Protein AF-A0A5N5F0L1-F1 (afdb_monomer_lite)

Foldseek 3Di:
DFLLVLLVVLLVVLVCCLVPPDDDPVVNVVSVVVNVVSVVVNVLVVVCVVPPDPPPVSVVVSVVSSVVSVVSVVVD

Secondary structure (DSSP, 8-state):
--HHHHHHHHHHHHHHHHHHS---TTTHHHHHHHHHHHHHHHHHHHHHHHS----HHHHHHHHHHHHHHHHHHTT-

Structure (mmCIF, N/CA/C/O backbone):
data_AF-A0A5N5F0L1-F1
#
_entry.id   AF-A0A5N5F0L1-F1
#
loop_
_atom_site.group_PDB
_atom_site.id
_atom_site.type_symbol
_atom_site.label_atom_id
_atom_site.label_alt_id
_atom_site.label_comp_id
_atom_site.label_asym_id
_atom_site.label_entity_id
_atom_site.label_seq_id
_atom_site.pdbx_PDB_ins_code
_atom_site.Cartn_x
_atom_site.Cartn_y
_atom_site.Cartn_z
_atom_site.occupancy
_atom_site.B_iso_or_equiv
_atom_site.auth_seq_id
_atom_site.auth_comp_id
_atom_site.auth_asym_id
_atom_site.auth_atom_id
_atom_site.pdbx_PDB_model_num
ATOM 1 N N . MET A 1 1 ? -1.564 -10.340 11.016 1.00 68.56 1 MET A N 1
ATOM 2 C CA . MET A 1 1 ? -1.054 -8.971 10.765 1.00 68.56 1 MET A CA 1
ATOM 3 C C . MET A 1 1 ? -2.229 -7.996 10.825 1.00 68.56 1 MET A C 1
ATOM 5 O O . MET A 1 1 ? -3.295 -8.379 10.365 1.00 68.56 1 MET A O 1
ATOM 9 N N . SER A 1 2 ? -2.104 -6.807 11.432 1.00 84.56 2 SER A N 1
ATOM 10 C CA . SER A 1 2 ? -3.200 -5.816 11.425 1.00 84.56 2 SER A CA 1
ATOM 11 C C . SER A 1 2 ? -3.300 -5.125 10.060 1.00 84.56 2 SER A C 1
ATOM 13 O O . SER A 1 2 ? -2.328 -5.124 9.302 1.00 84.56 2 SER A O 1
ATOM 15 N N . ALA A 1 3 ? -4.451 -4.516 9.752 1.00 84.62 3 ALA A N 1
ATOM 16 C CA . ALA A 1 3 ? -4.627 -3.741 8.520 1.00 84.62 3 ALA A CA 1
ATOM 17 C C . ALA A 1 3 ? -3.577 -2.620 8.410 1.00 84.62 3 ALA A C 1
ATOM 19 O O . ALA A 1 3 ? -2.993 -2.412 7.352 1.00 84.62 3 ALA A O 1
ATOM 20 N N . GLN A 1 4 ? -3.265 -1.961 9.530 1.00 86.69 4 GLN A N 1
ATOM 21 C CA . GLN A 1 4 ? -2.281 -0.881 9.592 1.00 86.69 4 GLN A CA 1
ATOM 22 C C . GLN A 1 4 ? -0.864 -1.357 9.261 1.00 86.69 4 GLN A C 1
ATOM 24 O O . GLN A 1 4 ? -0.152 -0.702 8.498 1.00 86.69 4 GLN A O 1
ATOM 29 N N . THR A 1 5 ? -0.461 -2.512 9.798 1.00 89.69 5 THR A N 1
ATOM 30 C CA . THR A 1 5 ? 0.841 -3.110 9.488 1.00 89.69 5 THR A CA 1
ATOM 31 C C . THR A 1 5 ? 0.907 -3.567 8.031 1.00 89.69 5 THR A C 1
ATOM 33 O O . THR A 1 5 ? 1.897 -3.276 7.365 1.00 89.69 5 THR A O 1
ATOM 36 N N . ALA A 1 6 ? -0.147 -4.210 7.515 1.00 88.69 6 ALA A N 1
ATOM 37 C CA . ALA A 1 6 ? -0.193 -4.676 6.128 1.00 88.69 6 ALA A CA 1
ATOM 38 C C . ALA A 1 6 ? -0.123 -3.506 5.131 1.00 88.69 6 ALA A C 1
ATOM 40 O O . ALA A 1 6 ? 0.734 -3.486 4.251 1.00 88.69 6 ALA A O 1
ATOM 41 N N . VAL A 1 7 ? -0.953 -2.472 5.314 1.00 91.00 7 VAL A N 1
ATOM 42 C CA . VAL A 1 7 ? -0.930 -1.267 4.467 1.00 91.00 7 VAL A CA 1
ATOM 43 C C . VAL A 1 7 ? 0.421 -0.558 4.551 1.00 91.00 7 VAL A C 1
ATOM 45 O O . VAL A 1 7 ? 0.932 -0.108 3.527 1.00 91.00 7 VAL A O 1
ATOM 48 N N . GLY A 1 8 ? 1.024 -0.475 5.742 1.00 93.38 8 GLY A N 1
ATOM 49 C CA . GLY A 1 8 ? 2.363 0.090 5.921 1.00 93.38 8 GLY A CA 1
ATOM 50 C C . GLY A 1 8 ? 3.430 -0.662 5.122 1.00 93.38 8 GLY A C 1
ATOM 51 O O . GLY A 1 8 ? 4.199 -0.032 4.397 1.00 93.38 8 GLY A O 1
ATOM 52 N N . PHE A 1 9 ? 3.423 -1.994 5.197 1.00 92.19 9 PHE A N 1
ATOM 53 C CA . PHE A 1 9 ? 4.344 -2.849 4.451 1.00 92.19 9 PHE A CA 1
ATOM 54 C C . PHE A 1 9 ? 4.187 -2.674 2.936 1.00 92.19 9 PHE A C 1
ATOM 56 O O . PHE A 1 9 ? 5.155 -2.367 2.239 1.00 92.19 9 PHE A O 1
ATOM 63 N N . VAL A 1 10 ? 2.962 -2.788 2.416 1.00 93.31 10 VAL A N 1
ATOM 64 C CA . VAL A 1 10 ? 2.703 -2.636 0.975 1.00 93.31 10 VAL A CA 1
ATOM 65 C C . VAL A 1 10 ? 3.076 -1.227 0.501 1.00 93.31 10 VAL A C 1
ATOM 67 O O . VAL A 1 10 ? 3.666 -1.067 -0.568 1.00 93.31 10 VAL A O 1
ATOM 70 N N . LEU A 1 11 ? 2.799 -0.191 1.300 1.00 95.12 11 LEU A N 1
ATOM 71 C CA . LEU A 1 11 ? 3.163 1.187 0.971 1.00 95.12 11 LEU A CA 1
ATOM 72 C C . LEU A 1 11 ? 4.682 1.368 0.835 1.00 95.12 11 LEU A C 1
ATOM 74 O O . LEU A 1 11 ? 5.130 2.033 -0.103 1.00 95.12 11 LEU A O 1
ATOM 78 N N . GLU A 1 12 ? 5.463 0.772 1.737 1.00 95.06 12 GLU A N 1
ATOM 79 C CA . GLU A 1 12 ? 6.927 0.783 1.672 1.00 95.06 12 GLU A CA 1
ATOM 80 C C . GLU A 1 12 ? 7.429 0.064 0.415 1.00 95.06 12 GLU A C 1
ATOM 82 O O . GLU A 1 12 ? 8.224 0.625 -0.341 1.00 95.06 12 GLU A O 1
ATOM 87 N N . ARG A 1 13 ? 6.890 -1.124 0.113 1.00 94.69 13 ARG A N 1
ATOM 88 C CA . ARG A 1 13 ? 7.246 -1.897 -1.089 1.00 94.69 13 ARG A CA 1
ATOM 89 C C . ARG A 1 13 ? 6.943 -1.135 -2.377 1.00 94.69 13 ARG A C 1
ATOM 91 O O . ARG A 1 13 ? 7.789 -1.062 -3.267 1.00 94.69 13 ARG A O 1
ATOM 98 N N . VAL A 1 14 ? 5.768 -0.515 -2.473 1.00 94.75 14 VAL A N 1
ATOM 99 C CA . VAL A 1 14 ? 5.385 0.304 -3.633 1.00 94.75 14 VAL A CA 1
ATOM 100 C C . VAL A 1 14 ? 6.295 1.528 -3.769 1.00 94.75 14 VAL A C 1
ATOM 102 O O . VAL A 1 14 ? 6.681 1.883 -4.886 1.00 94.75 14 VAL A O 1
ATOM 105 N N . ALA A 1 15 ? 6.661 2.176 -2.659 1.00 94.00 15 ALA A N 1
ATOM 106 C CA . ALA A 1 15 ? 7.597 3.299 -2.676 1.00 94.00 15 ALA A CA 1
ATOM 107 C C . ALA A 1 15 ? 8.990 2.870 -3.165 1.00 94.00 15 ALA A C 1
ATOM 109 O O . ALA A 1 15 ? 9.581 3.557 -4.000 1.00 94.00 15 ALA A O 1
ATOM 110 N N . ASP A 1 16 ? 9.464 1.712 -2.712 1.00 95.69 16 ASP A N 1
ATOM 111 C CA . ASP A 1 16 ? 10.725 1.113 -3.132 1.00 95.69 16 ASP A CA 1
ATOM 112 C C . ASP A 1 16 ? 10.743 0.785 -4.626 1.00 95.69 16 ASP A C 1
ATOM 114 O O . ASP A 1 16 ? 11.681 1.166 -5.328 1.00 95.69 16 ASP A O 1
ATOM 118 N N . VAL A 1 17 ? 9.689 0.146 -5.141 1.00 93.94 17 VAL A N 1
ATOM 119 C CA . VAL A 1 17 ? 9.551 -0.157 -6.574 1.00 93.94 17 VAL A CA 1
ATOM 120 C C . VAL A 1 17 ? 9.574 1.129 -7.401 1.00 93.94 17 VAL A C 1
ATOM 122 O O . VAL A 1 17 ? 10.307 1.219 -8.382 1.00 93.94 17 VAL A O 1
ATOM 125 N N . LEU A 1 18 ? 8.833 2.159 -6.981 1.00 93.94 18 LEU A N 1
ATOM 126 C CA . LEU A 1 18 ? 8.802 3.457 -7.663 1.00 93.94 18 LEU A CA 1
ATOM 127 C C . LEU A 1 18 ? 10.151 4.195 -7.663 1.00 93.94 18 LEU A C 1
ATOM 129 O O . LEU A 1 18 ? 10.363 5.040 -8.538 1.00 93.94 18 LEU A O 1
ATOM 133 N N . ALA A 1 19 ? 11.014 3.931 -6.677 1.00 94.75 19 ALA A N 1
ATOM 134 C CA . ALA A 1 19 ? 12.313 4.580 -6.522 1.00 94.75 19 ALA A CA 1
ATOM 135 C C . ALA A 1 19 ? 13.458 3.812 -7.199 1.00 94.75 19 ALA A C 1
ATOM 137 O O . ALA A 1 19 ? 14.387 4.435 -7.709 1.00 94.75 19 ALA A O 1
ATOM 138 N N . LYS A 1 20 ? 13.407 2.476 -7.180 1.00 93.75 20 LYS A N 1
ATOM 139 C CA . LYS A 1 20 ? 14.526 1.598 -7.559 1.00 93.75 20 LYS A CA 1
ATOM 140 C C . LYS A 1 20 ? 14.349 0.945 -8.928 1.00 93.75 20 LYS A C 1
ATOM 142 O O . LYS A 1 20 ? 15.342 0.533 -9.519 1.00 93.75 20 LYS A O 1
ATOM 147 N N . ILE A 1 21 ? 13.117 0.826 -9.424 1.00 93.69 21 ILE A N 1
ATOM 148 C CA . ILE A 1 21 ? 12.811 0.095 -10.658 1.00 93.69 21 ILE A CA 1
ATOM 149 C C . ILE A 1 21 ? 12.366 1.069 -11.747 1.00 93.69 21 ILE A C 1
ATOM 151 O O . ILE A 1 21 ? 11.476 1.900 -11.547 1.00 93.69 21 ILE A O 1
ATOM 155 N N . GLU A 1 22 ? 12.957 0.937 -12.934 1.00 93.56 22 GLU A N 1
ATOM 156 C CA . GLU A 1 22 ? 12.494 1.653 -14.117 1.00 93.56 22 GLU A CA 1
ATOM 157 C C . GLU A 1 22 ? 11.227 0.981 -14.656 1.00 93.56 22 GLU A C 1
ATOM 159 O O . GLU A 1 22 ? 11.255 -0.031 -15.353 1.00 93.56 22 GLU A O 1
ATOM 164 N N . LEU A 1 23 ? 10.084 1.527 -14.250 1.00 92.56 23 LEU A N 1
ATOM 165 C CA . LEU A 1 23 ? 8.778 1.018 -14.643 1.00 92.56 23 LEU A CA 1
ATOM 166 C C . LEU A 1 23 ? 8.404 1.478 -16.059 1.00 92.56 23 LEU A C 1
ATOM 168 O O . LEU A 1 23 ? 8.670 2.632 -16.416 1.00 92.56 23 LEU A O 1
ATOM 172 N N . PRO A 1 24 ? 7.678 0.645 -16.830 1.00 95.44 24 PRO A N 1
ATOM 173 C CA . PRO A 1 24 ? 7.073 1.074 -18.084 1.00 95.44 24 PRO A CA 1
ATOM 174 C C . PRO A 1 24 ? 6.246 2.353 -17.905 1.00 95.44 24 PRO A C 1
ATOM 176 O O . PRO A 1 24 ? 5.575 2.535 -16.881 1.00 95.44 24 PRO A O 1
ATOM 179 N N . LYS A 1 25 ? 6.253 3.226 -18.923 1.00 91.94 25 LYS A N 1
ATOM 180 C CA . LYS A 1 25 ? 5.568 4.533 -18.883 1.00 91.94 25 LYS A CA 1
ATOM 181 C C . LYS A 1 25 ? 4.083 4.426 -18.532 1.00 91.94 25 LYS A C 1
ATOM 183 O O . LYS A 1 25 ? 3.567 5.314 -17.862 1.00 91.94 25 LYS A O 1
ATOM 188 N N . ASP A 1 26 ? 3.438 3.326 -18.907 1.00 93.25 26 ASP A N 1
ATOM 189 C CA . ASP A 1 26 ? 2.010 3.099 -18.660 1.00 93.25 26 ASP A CA 1
ATOM 190 C C . ASP A 1 26 ? 1.728 2.473 -17.283 1.00 93.25 26 ASP A C 1
ATOM 192 O O . ASP A 1 26 ? 0.611 2.562 -16.770 1.00 93.25 26 ASP A O 1
ATOM 196 N N . VAL A 1 27 ? 2.745 1.873 -16.653 1.00 92.31 27 VAL A N 1
ATOM 197 C CA . VAL A 1 27 ? 2.656 1.195 -15.347 1.00 92.31 27 VAL A CA 1
ATOM 198 C C . VAL A 1 27 ? 3.020 2.144 -14.207 1.00 92.31 27 VAL A C 1
ATOM 200 O O . VAL A 1 27 ? 2.374 2.136 -13.159 1.00 92.31 27 VAL A O 1
ATOM 203 N N . ARG A 1 28 ? 4.010 3.026 -14.401 1.00 91.44 28 ARG A N 1
ATOM 204 C CA . ARG A 1 28 ? 4.447 3.980 -13.367 1.00 91.44 28 ARG A CA 1
ATOM 205 C C . ARG A 1 28 ? 3.305 4.843 -12.799 1.00 91.44 28 ARG A C 1
ATOM 207 O O . ARG A 1 28 ? 3.230 4.954 -11.574 1.00 91.44 28 ARG A O 1
ATOM 214 N N . PRO A 1 29 ? 2.386 5.408 -13.610 1.00 93.31 29 PRO A N 1
ATOM 215 C CA . PRO A 1 29 ? 1.249 6.167 -13.091 1.00 93.31 29 PRO A CA 1
ATOM 216 C C . PRO A 1 29 ? 0.292 5.310 -12.25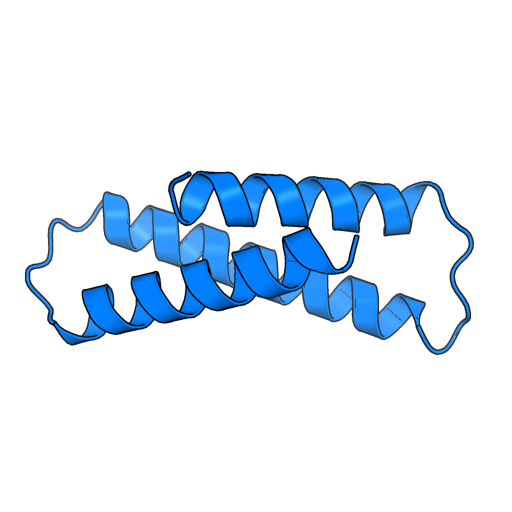6 1.00 93.31 29 PRO A C 1
ATOM 218 O O . PRO A 1 29 ? -0.302 5.804 -11.300 1.00 93.31 29 PRO A O 1
ATOM 221 N N . GLN A 1 30 ? 0.145 4.024 -12.585 1.00 92.69 30 GLN A N 1
ATOM 222 C CA . GLN A 1 30 ? -0.704 3.100 -11.831 1.00 92.69 30 GLN A CA 1
ATOM 223 C C . GLN A 1 30 ? -0.096 2.803 -10.457 1.00 92.69 30 GLN A C 1
ATOM 225 O O . GLN A 1 30 ? -0.796 2.890 -9.452 1.00 92.69 30 GLN A O 1
ATOM 230 N N . MET A 1 31 ? 1.220 2.580 -10.397 1.00 92.19 31 MET A N 1
ATOM 231 C CA . MET A 1 31 ? 1.950 2.397 -9.137 1.00 92.19 31 MET A CA 1
ATOM 232 C C . MET A 1 31 ? 1.902 3.650 -8.251 1.00 92.19 31 MET A C 1
ATOM 234 O O . MET A 1 31 ? 1.745 3.551 -7.036 1.00 92.19 31 MET A O 1
ATOM 238 N N . GLN A 1 32 ? 1.965 4.846 -8.845 1.00 93.31 32 GLN A N 1
ATOM 239 C CA . GLN A 1 32 ? 1.777 6.102 -8.109 1.00 93.31 32 GLN A CA 1
ATOM 240 C C . GLN A 1 32 ? 0.358 6.224 -7.539 1.00 93.31 32 GLN A C 1
ATOM 242 O O . GLN A 1 32 ? 0.206 6.532 -6.360 1.00 93.31 32 GLN A O 1
ATOM 247 N N . ARG A 1 33 ? -0.675 5.908 -8.334 1.00 93.31 33 ARG A N 1
ATOM 248 C CA . ARG A 1 33 ? -2.072 5.886 -7.863 1.00 93.31 33 ARG A CA 1
ATOM 249 C C . ARG A 1 33 ? -2.287 4.868 -6.745 1.00 93.31 33 ARG A C 1
ATOM 251 O O . ARG A 1 33 ? -3.002 5.169 -5.795 1.00 93.31 33 ARG A O 1
ATOM 258 N N . LEU A 1 34 ? -1.675 3.686 -6.844 1.00 92.00 34 LEU A N 1
ATOM 259 C CA . LEU A 1 34 ? -1.720 2.667 -5.797 1.00 92.00 34 LEU A CA 1
ATOM 260 C C . LEU A 1 34 ? -1.116 3.203 -4.495 1.00 92.00 34 LEU A C 1
ATOM 262 O O . LEU A 1 34 ? -1.768 3.150 -3.456 1.00 92.00 34 LEU A O 1
ATOM 266 N N . ARG A 1 35 ? 0.077 3.805 -4.558 1.00 94.38 35 ARG A N 1
ATOM 267 C CA . ARG A 1 35 ? 0.722 4.444 -3.402 1.00 94.38 35 ARG A CA 1
ATOM 268 C C . ARG A 1 35 ? -0.172 5.501 -2.754 1.00 94.38 35 ARG A C 1
ATOM 270 O O . ARG A 1 35 ? -0.262 5.565 -1.532 1.00 94.38 35 ARG A O 1
ATOM 277 N N . ASP A 1 36 ? -0.814 6.342 -3.557 1.00 92.69 36 ASP A N 1
ATOM 278 C CA . ASP A 1 36 ? -1.646 7.430 -3.043 1.00 92.69 36 ASP A CA 1
ATOM 279 C C . ASP A 1 36 ? -2.937 6.890 -2.394 1.00 92.69 36 ASP A C 1
ATOM 281 O O . ASP A 1 36 ? -3.328 7.362 -1.328 1.00 92.69 36 ASP A O 1
ATOM 285 N N . LYS A 1 37 ? -3.541 5.827 -2.949 1.00 90.38 37 LYS A N 1
ATOM 286 C CA . LYS A 1 37 ? -4.652 5.101 -2.305 1.00 90.38 37 LYS A CA 1
ATOM 287 C C . LYS A 1 37 ? -4.237 4.433 -0.992 1.00 90.38 37 LYS A C 1
ATOM 289 O O . LYS A 1 37 ? -4.963 4.540 -0.010 1.00 90.38 37 LYS A O 1
ATOM 294 N N . LEU A 1 38 ? -3.067 3.796 -0.949 1.00 92.00 38 LEU A N 1
ATOM 295 C CA . LEU A 1 38 ? -2.535 3.177 0.270 1.00 92.00 38 LEU A CA 1
ATOM 296 C C . LEU A 1 38 ? -2.279 4.217 1.370 1.00 92.00 38 LEU A C 1
ATOM 298 O O . LEU A 1 38 ? -2.560 3.957 2.535 1.00 92.00 38 LEU A O 1
ATOM 302 N N . LYS A 1 39 ? -1.814 5.422 1.013 1.00 92.75 39 LYS A N 1
ATOM 303 C CA . LYS A 1 39 ? -1.698 6.540 1.964 1.00 92.75 39 LYS A CA 1
ATOM 304 C C . LYS A 1 39 ? -3.050 6.961 2.530 1.00 92.75 39 LYS A C 1
ATOM 306 O O . LYS A 1 39 ? -3.137 7.191 3.730 1.00 92.75 39 LYS A O 1
ATOM 311 N N . LEU A 1 40 ? -4.090 7.036 1.694 1.00 89.31 40 LEU A N 1
ATOM 312 C CA . LEU A 1 40 ? -5.447 7.326 2.168 1.00 89.31 40 LEU A CA 1
ATOM 313 C C . LEU A 1 40 ? -5.916 6.252 3.152 1.00 89.31 40 LEU A C 1
ATOM 315 O O . LEU A 1 40 ? -6.319 6.592 4.257 1.00 89.31 40 LEU A O 1
ATOM 319 N N . MET A 1 41 ? -5.779 4.972 2.795 1.00 88.56 41 MET A N 1
ATOM 320 C CA . MET A 1 41 ? -6.116 3.856 3.686 1.00 88.56 41 MET A CA 1
ATOM 321 C C . MET A 1 41 ? -5.346 3.933 5.009 1.00 88.56 41 MET A C 1
ATOM 323 O O . MET A 1 41 ? -5.928 3.722 6.063 1.00 88.56 41 MET A O 1
ATOM 327 N N . GLN A 1 42 ? -4.060 4.292 4.981 1.00 88.75 42 GLN A N 1
ATOM 328 C CA . GLN A 1 42 ? -3.261 4.446 6.196 1.00 88.75 42 GLN A CA 1
ATOM 329 C C . GLN A 1 42 ? -3.752 5.591 7.094 1.00 88.75 42 GLN A C 1
ATOM 331 O O . GLN A 1 42 ? -3.708 5.445 8.312 1.00 88.75 42 GLN A O 1
ATOM 336 N N . CYS A 1 43 ? -4.187 6.721 6.528 1.00 86.94 43 CYS A N 1
ATOM 337 C CA . CYS A 1 43 ? -4.796 7.795 7.317 1.00 86.94 43 CYS A CA 1
ATOM 338 C C . CYS A 1 43 ? -6.108 7.326 7.951 1.00 86.94 43 CYS A C 1
ATOM 340 O 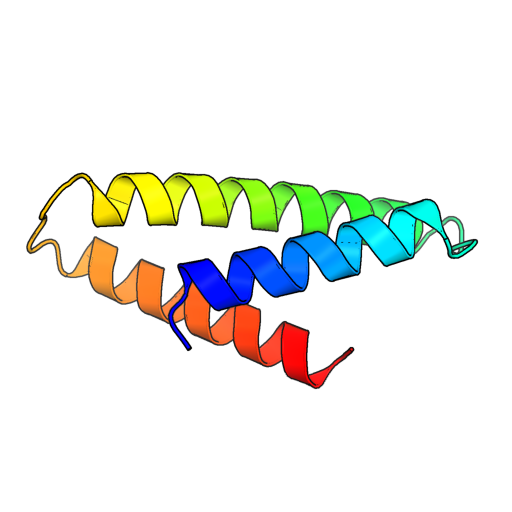O . CYS A 1 43 ? -6.246 7.410 9.162 1.00 86.94 43 CYS A O 1
ATOM 342 N N . PHE A 1 44 ? -6.997 6.721 7.159 1.00 83.12 44 PHE A N 1
ATOM 343 C CA . PHE A 1 44 ? -8.269 6.193 7.656 1.00 83.12 44 PHE A CA 1
ATOM 344 C C . PHE A 1 44 ? -8.097 5.160 8.772 1.00 83.12 44 PHE A C 1
ATOM 346 O O . PHE A 1 44 ? -8.827 5.198 9.753 1.00 83.12 44 PHE A O 1
ATOM 353 N N . LEU A 1 45 ? -7.128 4.248 8.652 1.00 84.75 45 LEU A N 1
ATOM 354 C CA . LEU A 1 45 ? -6.852 3.260 9.699 1.00 84.75 45 LEU A CA 1
ATOM 355 C C . LEU A 1 45 ? -6.355 3.912 10.996 1.00 84.75 45 LEU A C 1
ATOM 357 O O . LEU A 1 45 ? -6.744 3.479 12.074 1.00 84.75 45 LEU A O 1
ATOM 361 N N . LYS A 1 46 ? -5.551 4.978 10.902 1.00 83.69 46 LYS A N 1
ATOM 362 C CA . LYS A 1 46 ? -5.119 5.742 12.082 1.00 83.69 46 LYS A CA 1
ATOM 363 C C . LYS A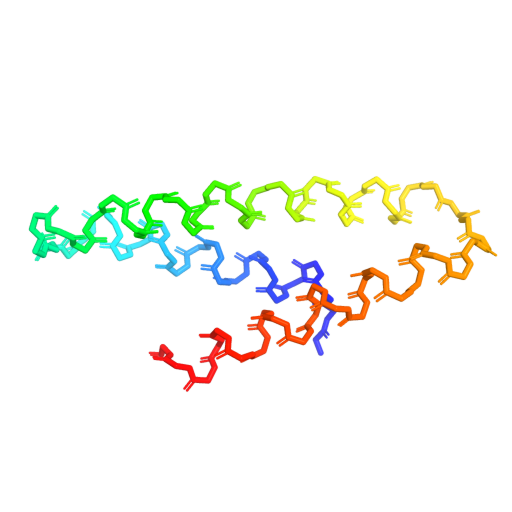 1 46 ? -6.279 6.472 12.746 1.00 83.69 46 LYS A C 1
ATOM 365 O O . LYS A 1 46 ? -6.326 6.511 13.971 1.00 83.69 46 LYS A O 1
ATOM 370 N N . ASP A 1 47 ? -7.176 7.037 11.945 1.00 81.44 47 ASP A N 1
ATOM 371 C CA . ASP A 1 47 ? -8.364 7.726 12.444 1.00 81.44 47 ASP A CA 1
ATOM 372 C C . ASP A 1 47 ? -9.312 6.715 13.120 1.00 81.44 47 ASP A C 1
ATOM 374 O O . ASP A 1 47 ? -9.773 6.960 14.229 1.00 81.44 47 ASP A O 1
ATOM 378 N N . ALA A 1 48 ? -9.476 5.519 12.538 1.00 78.12 48 ALA A N 1
ATOM 379 C CA . ALA A 1 48 ? -10.251 4.415 13.113 1.00 78.12 48 ALA A CA 1
ATOM 380 C C . ALA A 1 48 ? -9.655 3.810 14.393 1.00 78.12 48 ALA A C 1
ATOM 382 O O . ALA A 1 48 ? -10.394 3.365 15.262 1.00 78.12 48 ALA A O 1
ATOM 383 N N . ASP A 1 49 ? -8.327 3.776 14.525 1.00 72.19 49 ASP A N 1
ATOM 384 C CA . ASP A 1 49 ? -7.676 3.350 15.770 1.00 72.19 49 ASP A CA 1
ATOM 385 C C . ASP A 1 49 ? -7.825 4.417 16.881 1.00 72.19 49 ASP A C 1
ATOM 387 O O . ASP A 1 49 ? -7.804 4.084 18.071 1.00 72.19 49 ASP A O 1
ATOM 391 N N . ALA A 1 50 ? -7.945 5.700 16.511 1.00 73.38 50 ALA A N 1
ATOM 392 C CA . ALA A 1 50 ? -8.048 6.832 17.437 1.00 73.38 50 ALA A CA 1
ATOM 393 C C . ALA A 1 50 ? -9.485 7.087 17.920 1.00 73.38 50 ALA A C 1
ATOM 395 O O . ALA A 1 50 ? -9.697 7.399 19.095 1.00 73.38 50 ALA A O 1
ATOM 396 N N . GLU A 1 51 ? -10.465 6.934 17.035 1.00 66.19 51 GLU A N 1
ATOM 397 C CA . GLU A 1 51 ? -11.887 6.986 17.348 1.00 66.19 51 GLU A CA 1
ATOM 398 C C . GLU A 1 51 ? -12.334 5.568 17.729 1.00 66.19 51 GLU A C 1
ATOM 400 O O . GLU A 1 51 ? -12.541 4.713 16.876 1.00 66.19 51 GLU A O 1
ATOM 405 N N . HIS A 1 52 ? -12.421 5.274 19.034 1.00 57.91 52 HIS A N 1
ATOM 406 C CA . HIS A 1 52 ? -13.062 4.046 19.528 1.00 57.91 52 HIS A CA 1
ATOM 407 C C . HIS A 1 52 ? -14.540 4.048 19.103 1.00 57.91 52 HIS A C 1
ATOM 409 O O . HIS A 1 52 ? -15.398 4.467 19.879 1.00 57.91 52 HIS A O 1
ATOM 415 N N . GLU A 1 53 ? -14.850 3.617 17.881 1.00 53.59 53 GLU A N 1
ATOM 416 C CA . GLU A 1 53 ? -16.210 3.683 17.357 1.00 53.59 53 GLU A CA 1
ATOM 417 C C . GLU A 1 53 ? -16.731 2.317 16.914 1.00 53.59 53 GLU A C 1
ATOM 419 O O . GLU A 1 53 ? -16.335 1.744 15.900 1.00 53.59 53 GLU A O 1
ATOM 424 N N . ASP A 1 54 ? -17.697 1.858 17.714 1.00 54.66 54 ASP A N 1
ATOM 425 C CA . ASP A 1 54 ? -18.686 0.787 17.533 1.00 54.66 54 ASP A CA 1
ATOM 426 C C . ASP A 1 54 ? -19.542 0.936 16.247 1.00 54.66 54 ASP A C 1
ATOM 428 O O . ASP A 1 54 ? -20.670 0.439 16.166 1.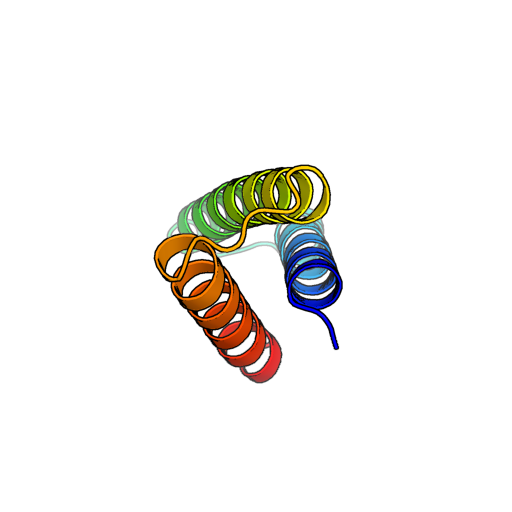00 54.66 54 ASP A O 1
ATOM 432 N N . ASP A 1 55 ? -19.050 1.632 15.219 1.00 63.97 55 ASP A N 1
ATOM 433 C CA . ASP A 1 55 ? -19.745 1.755 13.948 1.00 63.97 55 ASP A CA 1
ATOM 434 C C . ASP A 1 55 ? -19.422 0.533 13.076 1.00 63.97 55 ASP A C 1
ATOM 436 O O . ASP A 1 55 ? -18.317 0.347 12.556 1.00 63.97 55 ASP A O 1
ATOM 440 N N . LEU A 1 56 ? -20.417 -0.340 12.906 1.00 61.22 56 LEU A N 1
ATOM 441 C CA . LEU A 1 56 ? -20.341 -1.522 12.041 1.00 61.22 56 LEU A CA 1
ATOM 442 C C . LEU A 1 56 ? -19.868 -1.174 10.618 1.00 61.22 56 LEU A C 1
ATOM 444 O O . LEU A 1 56 ? -19.281 -2.019 9.938 1.00 61.22 56 LEU A O 1
ATOM 448 N N . GLN A 1 57 ? -20.101 0.062 10.164 1.00 64.56 57 GLN A N 1
ATOM 449 C CA . GLN A 1 57 ? -19.613 0.543 8.878 1.00 64.56 57 GLN A CA 1
ATOM 450 C C . GLN A 1 57 ? -18.083 0.702 8.868 1.00 64.56 57 GLN A C 1
ATOM 452 O O . GLN A 1 57 ? -17.444 0.279 7.904 1.00 64.56 57 GLN A O 1
ATOM 457 N N . MET A 1 58 ? -17.496 1.200 9.962 1.00 69.06 58 MET A N 1
ATOM 458 C CA . MET A 1 58 ? -16.047 1.315 10.171 1.00 69.06 58 MET A CA 1
ATOM 459 C C . MET A 1 58 ? -15.390 -0.071 10.179 1.00 69.06 58 MET A C 1
ATOM 461 O O . MET A 1 58 ? -14.413 -0.310 9.469 1.00 69.06 58 MET A O 1
ATOM 465 N N . HIS A 1 59 ? -15.977 -1.032 10.901 1.00 69.56 59 HIS A N 1
ATOM 466 C CA . HIS A 1 59 ? -15.465 -2.405 10.967 1.00 69.56 59 HIS A CA 1
ATOM 467 C C . HIS A 1 59 ? -15.458 -3.122 9.612 1.00 69.56 59 HIS A C 1
ATOM 469 O O . HIS A 1 59 ? -14.470 -3.782 9.271 1.00 69.56 59 HIS A O 1
ATOM 475 N N . ASN A 1 60 ? -16.530 -2.983 8.826 1.00 77.31 60 ASN A N 1
ATOM 476 C CA . ASN A 1 60 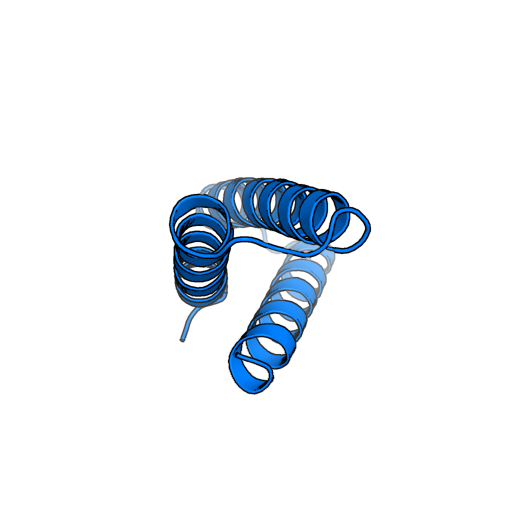? -16.580 -3.545 7.476 1.00 77.31 60 ASN A CA 1
ATOM 477 C C . ASN A 1 60 ? -15.499 -2.924 6.584 1.00 77.31 60 ASN A C 1
ATOM 479 O O . ASN A 1 60 ? -14.772 -3.645 5.904 1.00 77.31 60 ASN A O 1
ATOM 483 N N . TRP A 1 61 ? -15.317 -1.606 6.666 1.00 75.00 61 TRP A N 1
ATOM 484 C CA . TRP A 1 61 ? -14.331 -0.896 5.856 1.00 75.00 61 TRP A CA 1
ATOM 485 C C . TRP A 1 61 ? -12.882 -1.263 6.211 1.00 75.00 61 TRP A C 1
ATOM 487 O O . TRP A 1 61 ? -12.055 -1.485 5.325 1.00 75.00 61 TRP A O 1
ATOM 497 N N . VAL A 1 62 ? -12.572 -1.419 7.503 1.00 76.88 62 VAL A N 1
ATOM 498 C CA . VAL A 1 62 ? -11.267 -1.923 7.969 1.00 76.88 62 VAL A CA 1
ATOM 499 C C . VAL A 1 62 ? -11.014 -3.342 7.451 1.00 76.88 62 VAL A C 1
ATOM 501 O O . VAL A 1 62 ? -9.891 -3.667 7.049 1.00 76.88 62 VAL A O 1
ATOM 504 N N . SER A 1 63 ? -12.044 -4.193 7.429 1.00 82.12 63 SER A N 1
ATOM 505 C CA . SER A 1 63 ? -11.922 -5.550 6.895 1.00 82.12 63 SER A CA 1
ATOM 506 C C . SER A 1 63 ? -11.669 -5.554 5.383 1.00 82.12 63 SER A C 1
ATOM 508 O O . SER A 1 63 ? -10.818 -6.318 4.925 1.00 82.12 63 SER A O 1
ATOM 510 N N . ASP A 1 64 ? -12.325 -4.676 4.624 1.00 83.00 64 ASP A N 1
ATOM 511 C CA . ASP A 1 64 ? -12.113 -4.533 3.178 1.00 83.00 64 ASP A CA 1
ATOM 512 C C . ASP A 1 64 ? -10.696 -4.041 2.850 1.00 83.00 64 ASP A C 1
ATOM 514 O O . ASP A 1 64 ? -10.034 -4.601 1.973 1.00 83.00 64 ASP A O 1
ATOM 518 N N . ILE A 1 65 ? -10.179 -3.053 3.594 1.00 81.62 65 ILE A N 1
ATOM 519 C CA . ILE A 1 65 ? -8.790 -2.588 3.438 1.00 81.62 65 ILE A CA 1
ATOM 520 C C . ILE A 1 65 ? -7.802 -3.716 3.722 1.00 81.62 65 ILE A C 1
ATOM 522 O O . ILE A 1 65 ? -6.838 -3.900 2.979 1.00 81.62 65 ILE A O 1
ATOM 526 N N . ARG A 1 66 ? -8.023 -4.471 4.803 1.00 80.25 66 ARG A N 1
ATOM 527 C CA . ARG A 1 66 ? -7.159 -5.598 5.159 1.00 80.25 66 ARG A CA 1
ATOM 528 C C . ARG A 1 66 ? -7.118 -6.638 4.042 1.00 80.25 66 ARG A C 1
ATOM 530 O O . ARG A 1 66 ? -6.033 -7.092 3.700 1.00 80.25 66 ARG A O 1
ATOM 537 N N . ASN A 1 67 ? -8.273 -6.992 3.482 1.00 85.19 67 ASN A N 1
ATOM 538 C CA . ASN A 1 67 ? -8.352 -7.965 2.395 1.00 85.19 67 ASN A CA 1
ATOM 539 C C . ASN A 1 67 ? -7.598 -7.466 1.156 1.00 85.19 67 ASN A C 1
ATOM 541 O O . ASN A 1 67 ? -6.750 -8.178 0.635 1.00 85.19 67 ASN A O 1
ATOM 545 N N . ALA A 1 68 ? -7.807 -6.206 0.763 1.00 80.50 68 ALA A N 1
ATOM 546 C CA . ALA A 1 68 ? -7.086 -5.607 -0.359 1.00 80.50 68 ALA A CA 1
ATOM 547 C C . ALA A 1 68 ? -5.563 -5.540 -0.134 1.00 80.50 68 ALA A C 1
ATOM 549 O O . ALA A 1 68 ? -4.791 -5.660 -1.085 1.00 80.50 68 ALA A O 1
ATOM 550 N N . ALA A 1 69 ? -5.115 -5.342 1.110 1.00 76.06 69 ALA A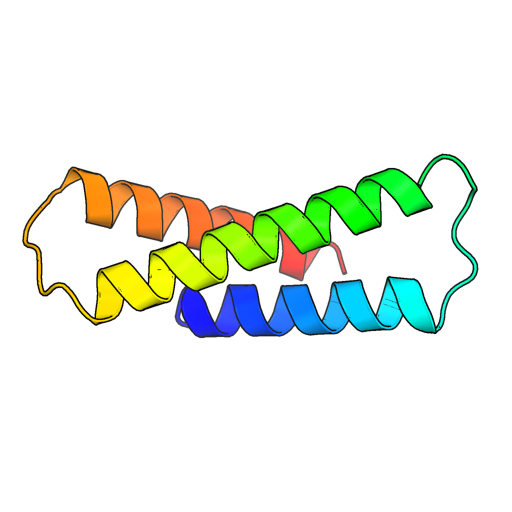 N 1
ATOM 551 C CA . ALA A 1 69 ? -3.696 -5.365 1.450 1.00 76.06 69 ALA A CA 1
ATOM 552 C C . ALA A 1 69 ? -3.100 -6.778 1.344 1.00 76.06 69 ALA A C 1
ATOM 554 O O . ALA A 1 69 ? -1.987 -6.905 0.843 1.00 76.06 69 ALA A O 1
ATOM 555 N N . TYR A 1 70 ? -3.835 -7.817 1.756 1.00 76.62 70 TYR A N 1
ATOM 556 C CA . TYR A 1 70 ? -3.402 -9.209 1.580 1.00 76.62 70 TYR A CA 1
ATOM 557 C C . TYR A 1 70 ? -3.354 -9.623 0.110 1.00 76.62 70 TYR A C 1
ATOM 559 O O . TYR A 1 70 ? -2.344 -10.166 -0.323 1.00 76.62 70 TYR A O 1
ATOM 567 N N . ASP A 1 71 ? -4.370 -9.274 -0.683 1.00 80.12 71 ASP A N 1
ATOM 568 C CA . ASP A 1 71 ? -4.357 -9.535 -2.128 1.00 80.12 71 ASP A CA 1
ATOM 569 C C . ASP A 1 71 ? -3.150 -8.870 -2.811 1.00 80.12 71 ASP A C 1
ATOM 571 O O . ASP A 1 71 ? -2.587 -9.405 -3.761 1.00 80.12 71 ASP A O 1
ATOM 575 N N . ALA A 1 72 ? -2.737 -7.688 -2.338 1.00 75.00 72 ALA A N 1
ATOM 576 C CA . ALA A 1 72 ? -1.556 -7.002 -2.850 1.00 75.00 72 ALA A CA 1
ATOM 577 C C . ALA A 1 72 ? -0.242 -7.636 -2.370 1.00 75.00 72 ALA A C 1
ATOM 579 O O . ALA A 1 72 ? 0.716 -7.659 -3.136 1.00 75.00 72 ALA A O 1
ATOM 580 N N . GLU A 1 73 ? -0.179 -8.124 -1.129 1.00 69.75 73 GLU A N 1
ATOM 581 C CA . GLU A 1 73 ? 0.985 -8.835 -0.588 1.00 69.75 73 GLU A CA 1
ATOM 582 C C . GLU A 1 73 ? 1.267 -10.127 -1.368 1.00 69.75 73 GLU A C 1
ATOM 584 O O . GLU A 1 73 ? 2.415 -10.371 -1.720 1.00 69.75 73 GLU A O 1
ATOM 589 N N . ASP A 1 74 ? 0.233 -10.892 -1.729 1.00 73.19 74 ASP A N 1
ATOM 590 C CA . ASP A 1 74 ? 0.372 -12.157 -2.470 1.00 73.19 74 ASP A CA 1
ATOM 591 C C . ASP A 1 74 ? 0.861 -11.984 -3.924 1.00 73.19 74 ASP A C 1
ATOM 593 O O . ASP A 1 74 ? 1.306 -12.943 -4.562 1.00 73.19 74 ASP A O 1
ATOM 597 N N . LEU A 1 75 ? 0.777 -10.772 -4.477 1.00 71.12 75 LEU A N 1
ATOM 598 C CA . LEU A 1 75 ? 1.157 -10.467 -5.861 1.00 71.12 75 LEU A CA 1
ATOM 599 C C . LEU A 1 75 ? 2.594 -9.934 -6.011 1.00 71.12 75 LEU A C 1
ATOM 601 O O . LEU A 1 75 ? 3.036 -9.740 -7.149 1.00 71.12 75 LEU A O 1
ATOM 605 N N . ILE A 1 76 ? 3.303 -9.654 -4.909 1.00 57.88 76 ILE A N 1
ATOM 606 C CA . ILE A 1 76 ? 4.616 -8.971 -4.884 1.00 57.88 76 ILE A CA 1
ATOM 607 C C . ILE A 1 76 ? 5.687 -9.867 -4.262 1.00 57.88 76 ILE A C 1
ATOM 609 O O . ILE A 1 76 ? 6.819 -9.868 -4.803 1.00 57.88 76 ILE A O 1
#

Sequence (76 aa):
MSAQTAVGFVLERVADVLAKIELPKDVRPQMQRLRDKLKLMQCFLKDADAEHEDDLQMHNWVSDIRNAAYDAEDLI

pLDDT: mean 83.61, std 11.28, range [53.59, 95.69]

Organism: NCBI:txid2448454

Radius of gyration: 13.59 Å; chains: 1; bounding box: 35×20×38 Å

InterPro domains:
  IPR038005 Virus X resistance protein-like, coiled-coil domain [cd14798] (6-76)
  IPR041118 Disease resistance, N-terminal [PF18052] (6-76)